Protein AF-A0A5Q3HCS4-F1 (afdb_monomer_lite)

Foldseek 3Di:
DDLCLQVVLQAAQDDVSSQVSVLVLLVVLAAWPDWDWDWDADPNFIKIKIWTDHPDPNSVVSCCVVNVFDDDPNITIDIYTHPDPPPPPPDDDDDDDD

Sequence (98 aa):
MSPLELDQLQQCPDIPTLRKVLKNMCERFGSVKQLNVLPAAHAGKQQALCFLRMASEEEEQKLMSGLGIGRFGGELVVVVDLLAAERPQTESAWGSLA

pLDDT: mean 79.5, std 15.07, range [41.94, 93.0]

Structure (mmCIF, N/CA/C/O backbone):
data_AF-A0A5Q3HCS4-F1
#
_entry.id   AF-A0A5Q3HCS4-F1
#
loop_
_atom_site.group_PDB
_atom_site.id
_atom_site.type_symbol
_atom_site.label_atom_id
_atom_site.label_alt_id
_atom_site.label_comp_id
_atom_site.label_asym_id
_atom_site.label_entity_id
_atom_site.label_seq_id
_atom_site.pdbx_PDB_ins_code
_atom_site.Cartn_x
_atom_site.Cartn_y
_atom_site.Cartn_z
_atom_site.occupancy
_atom_site.B_iso_or_equiv
_atom_site.auth_seq_id
_atom_site.auth_comp_id
_atom_site.auth_asym_id
_atom_site.auth_atom_id
_atom_site.pdbx_PDB_model_num
ATOM 1 N N . MET A 1 1 ? 0.246 19.070 6.527 1.00 42.44 1 MET A N 1
ATOM 2 C CA . MET A 1 1 ? 1.412 18.161 6.525 1.00 42.44 1 MET A CA 1
ATOM 3 C C . MET A 1 1 ? 1.732 17.843 5.078 1.00 42.44 1 MET A C 1
ATOM 5 O O . MET A 1 1 ? 0.818 17.825 4.267 1.00 42.44 1 MET A O 1
ATOM 9 N N . SER A 1 2 ? 3.014 17.802 4.740 1.00 41.94 2 SER A N 1
ATOM 10 C CA . SER A 1 2 ? 3.538 17.985 3.386 1.00 41.94 2 SER A CA 1
ATOM 11 C C . SER A 1 2 ? 3.374 16.744 2.485 1.00 41.94 2 SER A C 1
ATOM 13 O O . SER A 1 2 ? 3.503 15.628 2.979 1.00 41.94 2 SER A O 1
ATOM 15 N N . PRO A 1 3 ? 3.189 16.920 1.160 1.00 52.09 3 PRO A N 1
ATOM 16 C CA . PRO A 1 3 ? 3.074 15.857 0.138 1.00 52.09 3 PRO A CA 1
ATOM 17 C C . PRO A 1 3 ? 4.311 14.939 -0.024 1.00 52.09 3 PRO A C 1
ATOM 19 O O . PRO A 1 3 ? 4.386 14.157 -0.964 1.00 52.09 3 PRO A O 1
ATOM 22 N N . LEU A 1 4 ? 5.280 15.017 0.892 1.00 55.47 4 LEU A N 1
ATOM 23 C CA . LEU A 1 4 ? 6.585 14.348 0.836 1.00 55.47 4 LEU A CA 1
ATOM 24 C C . LEU A 1 4 ? 6.536 12.873 1.269 1.00 55.47 4 LEU A C 1
ATOM 26 O O . LEU A 1 4 ? 7.443 12.109 0.962 1.00 55.47 4 LEU A O 1
ATOM 30 N N . GLU A 1 5 ? 5.500 12.451 1.996 1.00 67.00 5 GLU A N 1
ATOM 31 C CA . GLU A 1 5 ? 5.414 11.079 2.518 1.00 67.00 5 GLU A CA 1
ATOM 32 C C . GLU A 1 5 ? 5.197 10.050 1.390 1.00 67.00 5 GLU A C 1
ATOM 34 O O . GLU A 1 5 ? 5.770 8.965 1.436 1.00 67.00 5 GLU A O 1
ATOM 39 N N . LEU A 1 6 ? 4.438 10.406 0.345 1.00 72.56 6 LEU A N 1
ATOM 40 C CA . LEU A 1 6 ? 4.225 9.560 -0.841 1.00 72.56 6 LEU A CA 1
ATOM 41 C C . LEU A 1 6 ? 5.474 9.443 -1.727 1.00 72.56 6 LEU A C 1
ATOM 43 O O . LEU A 1 6 ? 5.649 8.422 -2.387 1.00 72.56 6 LEU A O 1
ATOM 47 N N . ASP A 1 7 ? 6.355 10.445 -1.713 1.00 76.62 7 ASP A N 1
ATOM 48 C CA . ASP A 1 7 ? 7.597 10.457 -2.501 1.00 76.62 7 ASP A CA 1
ATOM 49 C C . ASP A 1 7 ? 8.532 9.302 -2.090 1.00 76.62 7 ASP A C 1
ATOM 51 O O . ASP A 1 7 ? 9.132 8.629 -2.926 1.00 76.62 7 ASP A O 1
ATOM 55 N N . GLN A 1 8 ? 8.537 8.951 -0.797 1.00 77.56 8 GLN A N 1
ATOM 56 C CA . GLN A 1 8 ? 9.278 7.795 -0.275 1.00 77.56 8 GLN A CA 1
ATOM 57 C C . GLN A 1 8 ? 8.807 6.460 -0.872 1.00 77.56 8 GLN A C 1
ATOM 59 O O . GLN A 1 8 ? 9.592 5.518 -0.982 1.00 77.56 8 GLN A O 1
ATOM 64 N N . LEU A 1 9 ? 7.537 6.360 -1.279 1.00 81.12 9 LEU A N 1
ATOM 65 C CA . LEU A 1 9 ? 7.012 5.151 -1.913 1.00 81.12 9 LEU A CA 1
ATOM 66 C C . LEU A 1 9 ? 7.553 4.998 -3.341 1.00 81.12 9 LEU A C 1
ATOM 68 O O . LEU A 1 9 ? 7.789 3.870 -3.768 1.00 81.12 9 LEU A O 1
ATOM 72 N N . GLN A 1 10 ? 7.827 6.106 -4.041 1.00 77.75 10 GLN A N 1
ATOM 73 C CA . GLN A 1 10 ? 8.389 6.092 -5.401 1.00 77.75 10 GLN A CA 1
ATOM 74 C C . GLN A 1 10 ? 9.843 5.596 -5.449 1.00 77.75 10 GLN A C 1
ATOM 76 O O . GLN A 1 10 ? 10.348 5.219 -6.502 1.00 77.75 10 GLN A O 1
ATOM 81 N N . GLN A 1 11 ? 10.519 5.556 -4.299 1.00 78.75 11 GLN A N 1
ATOM 82 C CA . GLN A 1 11 ? 11.880 5.033 -4.156 1.00 78.75 11 GLN A CA 1
ATOM 83 C C . GLN A 1 11 ? 11.907 3.519 -3.878 1.00 78.75 11 GLN A C 1
ATOM 85 O O . GLN A 1 11 ? 12.974 2.941 -3.669 1.00 78.75 11 GLN A O 1
ATOM 90 N N . CYS A 1 12 ? 10.750 2.850 -3.831 1.00 85.12 12 CYS A N 1
ATOM 91 C CA . CYS A 1 12 ? 10.706 1.422 -3.541 1.00 85.12 12 CYS A CA 1
ATOM 92 C C . CYS A 1 12 ? 11.189 0.594 -4.753 1.00 85.12 12 CYS A C 1
ATOM 94 O O . CYS A 1 12 ? 10.665 0.757 -5.859 1.00 85.12 12 CYS A O 1
ATOM 96 N N . PRO A 1 13 ? 12.150 -0.332 -4.559 1.00 84.00 13 PRO A N 1
ATOM 97 C CA . PRO A 1 13 ? 12.689 -1.148 -5.649 1.00 84.00 13 PRO A CA 1
ATOM 98 C C . PRO A 1 13 ? 11.749 -2.286 -6.075 1.00 84.00 13 PRO A C 1
ATOM 100 O O . PRO A 1 13 ? 11.815 -2.749 -7.212 1.00 84.00 13 PRO A O 1
ATOM 103 N N . ASP A 1 14 ? 10.869 -2.742 -5.180 1.00 85.81 14 ASP A N 1
ATOM 104 C CA . ASP A 1 14 ? 10.008 -3.905 -5.393 1.00 85.81 14 ASP A CA 1
ATOM 105 C C . ASP A 1 14 ? 8.691 -3.831 -4.594 1.00 85.81 14 ASP A C 1
ATOM 107 O O . ASP A 1 14 ? 8.540 -3.057 -3.643 1.00 85.81 14 ASP A O 1
ATOM 111 N N . ILE A 1 15 ? 7.726 -4.670 -4.985 1.00 87.88 15 ILE A N 1
ATOM 112 C CA . ILE A 1 15 ? 6.387 -4.755 -4.380 1.00 87.88 15 ILE A CA 1
ATOM 113 C C . ILE A 1 15 ? 6.421 -5.178 -2.899 1.00 87.88 15 ILE A C 1
ATOM 115 O O . ILE A 1 15 ? 5.728 -4.545 -2.099 1.00 87.88 15 ILE A O 1
ATOM 119 N N . PRO A 1 16 ? 7.164 -6.226 -2.484 1.00 89.25 16 PRO A N 1
ATOM 120 C CA . PRO A 1 16 ? 7.307 -6.567 -1.068 1.00 89.25 16 PRO A CA 1
ATOM 121 C C . PRO A 1 16 ? 7.770 -5.397 -0.191 1.00 89.25 16 PRO A C 1
ATOM 123 O O . PRO A 1 16 ? 7.176 -5.161 0.868 1.00 89.25 16 PRO A O 1
ATOM 126 N N . THR A 1 17 ? 8.784 -4.653 -0.640 1.00 89.75 17 THR A N 1
ATOM 127 C CA . THR A 1 17 ? 9.306 -3.467 0.048 1.00 89.75 17 THR A CA 1
ATOM 128 C C . THR A 1 17 ? 8.244 -2.374 0.114 1.00 89.75 17 THR A C 1
ATOM 130 O O . THR A 1 17 ? 7.924 -1.902 1.209 1.00 89.75 17 THR A O 1
ATOM 133 N N . LEU A 1 18 ? 7.606 -2.061 -1.019 1.00 90.50 18 LEU A N 1
ATOM 134 C CA . LEU A 1 18 ? 6.513 -1.092 -1.094 1.00 90.50 18 LEU A CA 1
ATOM 135 C C . LEU A 1 18 ? 5.375 -1.435 -0.125 1.00 90.50 18 LEU A C 1
ATOM 137 O O . LEU A 1 18 ? 4.918 -0.586 0.638 1.00 90.50 18 LEU A O 1
ATOM 141 N N . ARG A 1 19 ? 4.949 -2.703 -0.09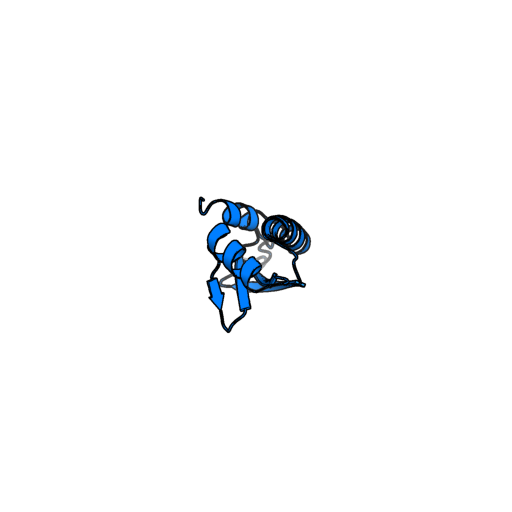9 1.00 90.88 19 ARG A N 1
ATOM 142 C CA . ARG A 1 19 ? 3.884 -3.180 0.789 1.00 90.88 19 ARG A CA 1
ATOM 143 C C . ARG A 1 19 ? 4.242 -2.973 2.258 1.00 90.88 19 ARG A C 1
ATOM 145 O O . ARG A 1 19 ? 3.380 -2.590 3.044 1.00 90.88 19 ARG A O 1
ATOM 152 N N . LYS A 1 20 ? 5.496 -3.232 2.644 1.00 90.62 20 LYS A N 1
ATOM 153 C CA . LYS A 1 20 ? 5.963 -3.066 4.028 1.00 90.62 20 LYS A CA 1
ATOM 154 C C . LYS A 1 20 ? 5.988 -1.595 4.441 1.00 90.62 20 LYS A C 1
ATOM 156 O O . LYS A 1 20 ? 5.496 -1.272 5.521 1.00 90.62 20 LYS A O 1
ATOM 161 N N . VAL A 1 21 ? 6.534 -0.725 3.590 1.00 90.44 21 VAL A N 1
ATOM 162 C CA . VAL A 1 21 ? 6.606 0.722 3.847 1.00 90.44 21 VAL A CA 1
ATOM 163 C C . VAL A 1 21 ? 5.200 1.305 3.945 1.00 90.44 21 VAL A C 1
ATOM 165 O O . VAL A 1 21 ? 4.866 1.923 4.954 1.00 90.44 21 VAL A O 1
ATOM 168 N N . LEU A 1 22 ? 4.342 1.012 2.963 1.00 90.06 22 LEU A N 1
ATOM 169 C CA . LEU A 1 22 ? 2.971 1.507 2.939 1.00 90.06 22 LEU A CA 1
ATOM 170 C C . LEU A 1 22 ? 2.175 1.032 4.160 1.00 90.06 22 LEU A C 1
ATOM 172 O O . LEU A 1 22 ? 1.510 1.843 4.797 1.00 90.06 22 LEU A O 1
ATOM 176 N N . LYS A 1 23 ? 2.290 -0.245 4.551 1.00 91.06 23 LYS A N 1
ATOM 177 C CA . LYS A 1 23 ? 1.639 -0.764 5.765 1.00 91.06 23 LYS A CA 1
ATOM 178 C C . LYS A 1 23 ? 2.053 0.019 7.012 1.00 91.06 23 LYS A C 1
ATOM 180 O O . LYS A 1 23 ? 1.182 0.458 7.753 1.00 91.06 23 LYS A O 1
ATOM 185 N N . ASN A 1 24 ? 3.353 0.234 7.209 1.00 90.62 24 ASN A N 1
ATOM 186 C CA . ASN A 1 24 ? 3.881 0.957 8.370 1.00 90.62 24 ASN A CA 1
ATOM 187 C C . ASN A 1 24 ? 3.408 2.424 8.399 1.00 90.62 24 ASN A C 1
ATOM 189 O O . ASN A 1 24 ? 3.045 2.958 9.443 1.00 90.62 24 ASN A O 1
ATOM 193 N N . MET A 1 25 ? 3.335 3.074 7.234 1.00 89.12 25 MET A N 1
ATOM 194 C CA . MET A 1 25 ? 2.772 4.423 7.133 1.00 89.12 25 MET A CA 1
ATOM 195 C C . MET A 1 25 ? 1.290 4.448 7.516 1.00 89.12 25 MET A C 1
ATOM 197 O O . MET A 1 25 ? 0.867 5.328 8.261 1.00 89.12 25 MET A O 1
ATOM 201 N N . CYS A 1 26 ? 0.512 3.470 7.047 1.00 89.94 26 CYS A N 1
ATOM 202 C CA . CYS A 1 26 ? -0.920 3.379 7.324 1.00 89.94 26 CYS A CA 1
ATOM 203 C C . CYS A 1 26 ? -1.208 3.057 8.800 1.00 89.94 26 CYS A C 1
ATOM 205 O O . CYS A 1 26 ? -2.160 3.595 9.361 1.00 89.94 26 CYS A O 1
ATOM 207 N N . GLU A 1 27 ? -0.356 2.260 9.455 1.00 90.25 27 GLU A N 1
ATOM 208 C CA . GLU A 1 27 ? -0.461 1.916 10.884 1.00 90.25 27 GLU A CA 1
ATOM 209 C C . GLU A 1 27 ? -0.420 3.143 11.815 1.00 90.25 27 GLU A C 1
ATOM 211 O O . GLU A 1 27 ? -0.960 3.104 12.918 1.00 90.25 27 GLU A O 1
ATOM 216 N N . ARG A 1 28 ? 0.141 4.275 11.363 1.00 89.88 28 ARG A N 1
ATOM 217 C CA . ARG A 1 28 ? 0.121 5.549 12.109 1.00 89.88 28 ARG A CA 1
ATOM 218 C C . ARG A 1 28 ? -1.270 6.180 12.191 1.00 89.88 28 ARG A C 1
ATOM 220 O O . ARG A 1 28 ? -1.510 7.009 13.066 1.00 89.88 28 ARG A O 1
ATOM 227 N N . PHE A 1 29 ? -2.165 5.821 11.273 1.00 88.69 29 PHE A N 1
ATOM 228 C CA . PHE A 1 29 ? -3.516 6.378 11.174 1.00 88.69 29 PHE A CA 1
ATOM 229 C C . PHE A 1 29 ? -4.588 5.446 11.743 1.00 88.69 29 PHE A C 1
ATOM 231 O O . PHE A 1 29 ? -5.713 5.894 11.966 1.00 88.69 29 PHE A O 1
ATOM 238 N N . GLY A 1 30 ? -4.248 4.180 11.995 1.00 90.69 30 GLY A N 1
ATOM 239 C CA . GLY A 1 30 ? -5.179 3.174 12.490 1.00 90.69 30 GLY A 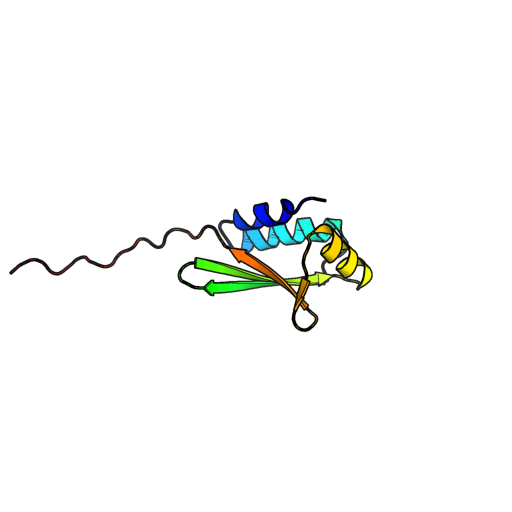CA 1
ATOM 240 C C . GLY A 1 30 ? -4.779 1.755 12.102 1.00 90.69 30 GLY A C 1
ATOM 241 O O . GLY A 1 30 ? -3.644 1.497 11.706 1.00 90.69 30 GLY A O 1
ATOM 242 N N . SER A 1 31 ? -5.724 0.822 12.181 1.00 93.00 31 SER A N 1
ATOM 243 C CA . SER A 1 31 ? -5.480 -0.570 11.788 1.00 93.00 31 SER A CA 1
ATOM 244 C C . SER A 1 31 ? -5.756 -0.805 10.303 1.00 93.00 31 SER A C 1
ATOM 246 O O . SER A 1 31 ? -6.838 -0.514 9.800 1.00 93.00 31 SER A O 1
ATOM 248 N N . VAL A 1 32 ? -4.797 -1.401 9.590 1.00 92.50 32 VAL A N 1
ATOM 249 C CA . VAL A 1 32 ? -4.979 -1.793 8.184 1.00 92.50 32 VAL A CA 1
ATOM 250 C C . VAL A 1 32 ? -5.791 -3.085 8.114 1.00 92.50 32 VAL A C 1
ATOM 252 O O . VAL A 1 32 ? -5.309 -4.151 8.497 1.00 92.50 32 VAL A O 1
ATOM 255 N N . LYS A 1 33 ? -7.016 -3.004 7.588 1.00 92.94 33 LYS A N 1
ATOM 256 C CA . LYS A 1 33 ? -7.891 -4.163 7.361 1.00 92.94 33 LYS A CA 1
ATOM 257 C C . LYS A 1 33 ? -7.485 -4.940 6.115 1.00 92.94 33 LYS A C 1
ATOM 259 O O . LYS A 1 33 ? -7.530 -6.168 6.112 1.00 92.94 33 LYS A O 1
ATOM 264 N N . GLN A 1 34 ? -7.114 -4.229 5.054 1.00 91.44 34 GLN A N 1
ATOM 265 C CA . GLN A 1 34 ? -6.701 -4.834 3.795 1.00 91.44 34 GLN A CA 1
ATOM 266 C C . GLN A 1 34 ? -5.666 -3.959 3.092 1.00 91.44 34 GLN A C 1
ATOM 268 O O . GLN A 1 34 ? -5.806 -2.740 3.040 1.00 91.44 34 GLN A O 1
ATOM 273 N N . LEU A 1 35 ? -4.638 -4.603 2.541 1.00 92.75 35 LEU A N 1
ATOM 274 C CA . LEU A 1 35 ? -3.644 -3.973 1.684 1.00 92.75 35 LEU A CA 1
ATOM 275 C C . LEU A 1 35 ? -3.306 -4.927 0.538 1.00 92.75 35 LEU A C 1
ATOM 277 O O . LEU A 1 35 ? -2.605 -5.921 0.744 1.00 92.75 35 LEU A O 1
ATOM 281 N N . ASN A 1 36 ? -3.790 -4.610 -0.660 1.00 91.94 36 ASN A N 1
ATOM 282 C CA . ASN A 1 36 ? -3.444 -5.333 -1.880 1.00 91.94 36 ASN A CA 1
ATOM 283 C C . ASN A 1 36 ? -2.524 -4.459 -2.724 1.00 91.94 36 ASN A C 1
ATOM 285 O O . ASN A 1 36 ? -2.822 -3.292 -2.956 1.00 91.94 36 ASN A O 1
ATOM 289 N N . VAL A 1 37 ? -1.429 -5.031 -3.211 1.00 92.12 37 VAL A N 1
ATOM 290 C CA . VAL A 1 37 ? -0.519 -4.346 -4.129 1.00 92.12 37 VAL A CA 1
ATOM 291 C C . VAL A 1 37 ? -0.486 -5.144 -5.417 1.00 92.12 37 VAL A C 1
ATOM 293 O O . VAL A 1 37 ? -0.064 -6.301 -5.415 1.00 92.12 37 VAL A O 1
ATOM 296 N N . LEU A 1 38 ? -0.974 -4.542 -6.495 1.00 89.56 38 LEU A N 1
ATOM 297 C CA . LEU A 1 38 ? -1.024 -5.156 -7.812 1.00 89.56 38 LEU A CA 1
ATOM 298 C C . LEU A 1 38 ? 0.061 -4.542 -8.700 1.00 89.56 38 LEU A C 1
ATOM 300 O O . LEU A 1 38 ? 0.139 -3.314 -8.785 1.00 89.56 38 LEU A O 1
ATOM 304 N N . PRO A 1 39 ? 0.891 -5.359 -9.373 1.00 87.88 39 PRO A N 1
ATOM 305 C CA . PRO A 1 39 ? 1.794 -4.847 -10.391 1.00 87.88 39 PRO A CA 1
ATOM 306 C C . PRO A 1 39 ? 0.983 -4.217 -11.526 1.00 87.88 39 PRO A C 1
ATOM 308 O O . PRO A 1 39 ? 0.006 -4.792 -12.004 1.00 87.88 39 PRO A O 1
ATOM 311 N N . ALA A 1 40 ? 1.419 -3.051 -11.977 1.00 86.00 40 ALA A N 1
ATOM 312 C CA . ALA A 1 40 ? 0.895 -2.360 -13.139 1.00 86.00 40 ALA A CA 1
ATOM 313 C C . ALA A 1 40 ? 2.053 -1.998 -14.073 1.00 86.00 40 ALA A C 1
ATOM 315 O O . ALA A 1 40 ? 3.168 -1.719 -13.640 1.00 86.00 40 ALA A O 1
ATOM 316 N N . ALA A 1 41 ? 1.802 -2.003 -15.376 1.00 79.62 41 ALA A N 1
ATOM 317 C CA . ALA A 1 41 ? 2.750 -1.492 -16.353 1.00 79.62 41 ALA A CA 1
ATOM 318 C C . ALA A 1 41 ? 2.048 -0.405 -17.159 1.00 79.62 41 ALA A C 1
ATOM 320 O O . ALA A 1 41 ? 1.043 -0.673 -17.816 1.00 79.62 41 ALA A O 1
ATOM 321 N N . HIS A 1 42 ? 2.572 0.817 -17.107 1.00 73.88 42 HIS A N 1
ATOM 322 C CA . HIS A 1 42 ? 2.038 1.936 -17.872 1.00 73.88 42 HIS A CA 1
ATOM 323 C C . HIS A 1 42 ? 3.171 2.639 -18.609 1.00 73.88 42 HIS A C 1
ATOM 325 O O . HIS A 1 42 ? 4.167 3.024 -18.001 1.00 73.88 42 HIS A O 1
ATOM 331 N N . ALA A 1 43 ? 3.030 2.782 -19.930 1.00 71.56 43 ALA A N 1
ATOM 332 C CA . ALA A 1 43 ? 3.981 3.500 -20.783 1.00 71.56 43 ALA A CA 1
ATOM 333 C C . ALA A 1 43 ? 5.462 3.101 -20.564 1.00 71.56 43 ALA A C 1
ATOM 335 O O . ALA A 1 43 ? 6.347 3.950 -20.521 1.00 71.56 43 ALA A O 1
ATOM 336 N N . GLY A 1 44 ? 5.737 1.803 -20.380 1.00 73.38 44 GLY A N 1
ATOM 337 C CA . GLY A 1 44 ? 7.095 1.282 -20.170 1.00 73.38 44 GLY A CA 1
ATOM 338 C C . GLY A 1 44 ? 7.631 1.396 -18.737 1.00 73.38 44 GLY A C 1
ATOM 339 O O . GLY A 1 44 ? 8.667 0.804 -18.442 1.00 73.38 44 GLY A O 1
ATOM 340 N N . LYS A 1 45 ? 6.916 2.066 -17.826 1.00 75.19 45 LYS A N 1
ATOM 341 C CA . LYS A 1 45 ? 7.258 2.128 -16.400 1.00 75.19 45 LYS A CA 1
ATOM 342 C C . LYS A 1 45 ? 6.645 0.958 -15.637 1.00 75.19 45 LYS A C 1
ATOM 344 O O . LYS A 1 45 ? 5.533 0.516 -15.941 1.00 75.19 45 LYS A O 1
ATOM 349 N N . GLN A 1 46 ? 7.380 0.450 -14.649 1.00 84.25 46 GLN A N 1
ATOM 350 C CA . GLN A 1 46 ? 6.827 -0.465 -13.656 1.00 84.25 46 GLN A CA 1
ATOM 351 C C . GLN A 1 46 ? 6.134 0.362 -12.582 1.00 84.25 46 GLN A C 1
ATOM 353 O O . GLN A 1 46 ? 6.747 1.212 -11.950 1.00 84.25 46 GLN A O 1
ATOM 358 N N . GLN A 1 47 ? 4.848 0.115 -12.402 1.00 87.94 47 GLN A N 1
ATOM 359 C CA . GLN A 1 47 ? 4.014 0.768 -11.412 1.00 87.94 47 GLN A CA 1
ATOM 360 C C . GLN A 1 47 ? 3.410 -0.276 -10.478 1.00 87.94 47 GLN A C 1
ATOM 362 O O . GLN A 1 47 ? 3.390 -1.476 -10.757 1.00 87.94 47 GLN A O 1
ATOM 367 N N . ALA A 1 48 ? 2.885 0.194 -9.362 1.00 90.12 48 ALA A N 1
ATOM 368 C CA . ALA A 1 48 ? 2.111 -0.599 -8.438 1.00 90.12 48 ALA A CA 1
ATOM 369 C C . ALA A 1 48 ? 0.826 0.148 -8.086 1.00 90.12 48 ALA A C 1
ATOM 371 O O . ALA A 1 48 ? 0.844 1.327 -7.729 1.00 90.12 48 ALA A O 1
ATOM 372 N N . LEU A 1 49 ? -0.292 -0.563 -8.196 1.00 90.25 49 LEU A N 1
ATOM 373 C CA . LEU A 1 49 ? -1.593 -0.131 -7.713 1.00 90.25 49 LEU A CA 1
ATOM 374 C C . LEU A 1 49 ? -1.779 -0.686 -6.305 1.00 90.25 49 LEU A C 1
ATOM 376 O O . LEU A 1 49 ? -1.882 -1.898 -6.113 1.00 90.25 49 LEU A O 1
ATOM 380 N N . CYS A 1 50 ? -1.819 0.201 -5.323 1.00 91.12 50 CYS A N 1
ATOM 381 C CA . CYS A 1 50 ? -1.999 -0.148 -3.925 1.00 91.12 50 CYS A CA 1
ATOM 382 C C . CYS A 1 50 ? -3.437 0.155 -3.505 1.00 91.12 50 CYS A C 1
ATOM 384 O O . CYS A 1 50 ? -3.817 1.319 -3.394 1.00 91.12 50 CYS A O 1
ATOM 386 N N . PHE A 1 51 ? -4.214 -0.893 -3.248 1.00 91.69 51 PHE A N 1
ATOM 387 C CA . PHE A 1 51 ? -5.562 -0.809 -2.696 1.00 91.69 51 PHE A CA 1
ATOM 388 C C . PHE A 1 51 ? -5.489 -0.965 -1.185 1.00 91.69 51 PHE A C 1
ATOM 390 O O . PHE A 1 51 ? -4.976 -1.971 -0.683 1.00 91.69 51 PHE A O 1
ATOM 397 N N . LEU A 1 52 ? -6.006 0.024 -0.467 1.00 90.81 52 LEU A N 1
ATOM 398 C CA . LEU A 1 52 ? -5.980 0.075 0.985 1.00 90.81 52 LEU A CA 1
ATOM 399 C C . LEU A 1 52 ? -7.400 0.121 1.546 1.00 90.81 52 LEU A C 1
ATOM 401 O O . LEU A 1 52 ? -8.288 0.770 0.998 1.00 90.81 52 LEU A O 1
ATOM 405 N N . ARG A 1 53 ? -7.585 -0.534 2.690 1.00 91.81 53 ARG A N 1
ATOM 406 C CA . ARG A 1 53 ? -8.770 -0.395 3.529 1.00 91.81 53 ARG A CA 1
ATOM 407 C C . ARG A 1 53 ? -8.366 -0.344 4.994 1.00 91.81 53 ARG A C 1
ATOM 409 O O . ARG A 1 53 ? -7.661 -1.246 5.460 1.00 91.81 53 ARG A O 1
ATOM 416 N N . MET A 1 54 ? -8.831 0.668 5.720 1.00 92.31 54 MET A N 1
ATOM 417 C CA . MET A 1 54 ? -8.637 0.741 7.177 1.00 92.31 54 MET A CA 1
ATOM 418 C C . MET A 1 54 ? -9.747 -0.019 7.918 1.00 92.31 54 MET A C 1
ATOM 420 O O . MET A 1 54 ? -10.690 -0.530 7.301 1.00 92.31 54 MET A O 1
ATOM 424 N N . ALA A 1 55 ? -9.619 -0.173 9.236 1.00 92.56 55 ALA A N 1
ATOM 425 C CA . ALA A 1 55 ? -10.594 -0.900 10.040 1.00 92.56 55 ALA A CA 1
ATOM 426 C C . ALA A 1 55 ? -11.887 -0.098 10.241 1.00 92.56 55 ALA A C 1
ATOM 428 O O . ALA A 1 55 ? -12.960 -0.707 10.274 1.00 92.56 55 ALA A O 1
ATOM 429 N N . SER A 1 56 ? -11.808 1.237 10.293 1.00 92.38 56 SER A N 1
ATOM 430 C CA . SER A 1 56 ? -12.971 2.132 10.329 1.00 92.38 56 SER A CA 1
ATOM 431 C C . SER A 1 56 ? -12.902 3.267 9.306 1.00 92.38 56 SER A C 1
ATOM 433 O O . SER A 1 56 ? -11.836 3.644 8.821 1.00 92.38 56 SER A O 1
ATOM 435 N N . GLU A 1 57 ? -14.059 3.853 8.998 1.00 89.50 57 GLU A N 1
ATOM 436 C CA . GLU A 1 57 ? -14.144 5.003 8.094 1.00 89.50 57 GLU A CA 1
ATOM 437 C C . GLU A 1 57 ? -13.449 6.248 8.669 1.00 89.50 57 GLU A C 1
ATOM 439 O O . GLU A 1 57 ? -12.831 7.006 7.930 1.00 89.50 57 GLU A O 1
ATOM 444 N N . GLU A 1 58 ? -13.462 6.435 9.990 1.00 91.12 58 GLU A N 1
ATOM 445 C CA . GLU A 1 58 ? -12.736 7.528 10.650 1.00 91.12 58 GLU A CA 1
ATOM 446 C C . GLU A 1 58 ? -11.215 7.409 10.468 1.00 91.12 58 GLU A C 1
ATOM 448 O O . GLU A 1 58 ? -10.533 8.418 10.278 1.00 91.12 58 GLU A O 1
ATOM 453 N N . GLU A 1 59 ? -10.671 6.189 10.502 1.00 91.06 59 GLU A N 1
ATOM 454 C CA . GLU A 1 59 ? -9.258 5.933 10.198 1.00 91.06 59 GLU A CA 1
ATOM 455 C C . GLU A 1 59 ? -8.948 6.204 8.719 1.00 91.06 59 GLU A C 1
ATOM 457 O O . GLU A 1 59 ? -7.915 6.800 8.412 1.00 91.06 59 GLU A O 1
ATOM 462 N N . GLU A 1 60 ? -9.856 5.843 7.803 1.00 89.94 60 GLU A N 1
ATOM 463 C CA . GLU A 1 60 ? -9.714 6.171 6.377 1.00 89.94 60 GLU A CA 1
ATOM 464 C C . GLU A 1 60 ? -9.691 7.684 6.149 1.00 89.94 60 GLU A C 1
ATOM 466 O O . GLU A 1 60 ? -8.808 8.176 5.453 1.00 89.94 60 GLU A O 1
ATOM 471 N N . GLN A 1 61 ? -10.586 8.447 6.783 1.00 88.75 61 GLN A N 1
ATOM 472 C CA . GLN A 1 61 ? -10.617 9.910 6.654 1.00 88.75 61 GLN A CA 1
ATOM 473 C C . GLN A 1 61 ? -9.343 10.577 7.193 1.00 88.75 61 GLN A C 1
ATOM 475 O O . GLN A 1 61 ? -8.822 11.52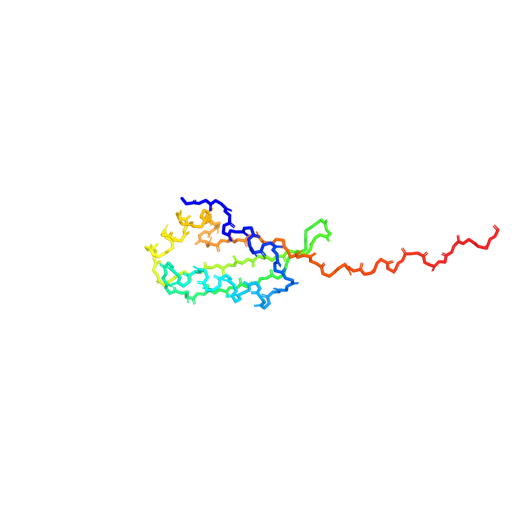1 6.586 1.00 88.75 61 GLN A O 1
ATOM 480 N N . LYS A 1 62 ? -8.799 10.074 8.310 1.00 89.56 62 LYS A N 1
ATOM 481 C CA . LYS A 1 62 ? -7.511 10.536 8.856 1.00 89.56 62 LYS A CA 1
ATOM 482 C C . LYS A 1 62 ? -6.369 10.250 7.892 1.00 89.56 62 LYS A C 1
ATOM 484 O O . LYS A 1 62 ? -5.540 11.126 7.661 1.00 89.56 62 LYS A O 1
ATOM 489 N N . LEU A 1 63 ? -6.347 9.052 7.316 1.00 88.25 63 LEU A N 1
ATOM 490 C CA . LEU A 1 63 ? -5.339 8.655 6.345 1.00 88.25 63 LEU A CA 1
ATOM 491 C C . LEU A 1 63 ? -5.423 9.494 5.066 1.00 88.25 63 LEU A C 1
ATOM 493 O O . LEU A 1 63 ? -4.400 9.990 4.604 1.00 88.25 63 LEU A O 1
ATOM 497 N N . MET A 1 64 ? -6.625 9.715 4.531 1.00 88.38 64 MET A N 1
ATOM 498 C CA . MET A 1 64 ? -6.853 10.569 3.361 1.00 88.38 64 MET A CA 1
ATOM 499 C C . MET A 1 64 ? -6.355 11.994 3.608 1.00 88.38 64 MET A C 1
ATOM 501 O O . MET A 1 64 ? -5.629 12.547 2.788 1.00 88.38 64 MET A O 1
ATOM 505 N N . SER A 1 65 ? -6.683 12.567 4.767 1.00 86.25 65 SER A N 1
ATOM 506 C CA . SER A 1 65 ? -6.252 13.919 5.140 1.00 86.25 65 SER A CA 1
ATOM 507 C C . SER A 1 65 ? -4.749 14.006 5.427 1.00 86.25 65 SER A C 1
ATOM 509 O O . SER A 1 65 ? -4.128 15.038 5.179 1.00 86.25 65 SER A O 1
ATOM 511 N N . GLY A 1 66 ? -4.160 12.939 5.973 1.00 83.88 66 GLY A N 1
ATOM 512 C CA . GLY A 1 66 ? -2.754 12.890 6.371 1.00 83.88 66 GLY A CA 1
ATOM 513 C C . GLY A 1 66 ? -1.796 12.618 5.216 1.00 83.88 66 GLY A C 1
ATOM 514 O O . GLY A 1 66 ? -0.768 13.283 5.112 1.00 83.88 66 GLY A O 1
ATOM 515 N N . LEU A 1 67 ? -2.139 11.661 4.350 1.00 80.38 67 LEU A N 1
ATOM 516 C CA . LEU A 1 67 ? -1.338 11.265 3.190 1.00 80.38 67 LEU A CA 1
ATOM 517 C C . LEU A 1 67 ? -1.769 11.971 1.897 1.00 80.38 67 LEU A C 1
ATOM 519 O O . LEU A 1 67 ? -1.042 11.901 0.917 1.00 80.38 67 LEU A O 1
ATOM 523 N N . GLY A 1 68 ? -2.918 12.651 1.865 1.00 79.50 68 GLY A N 1
ATOM 524 C CA . GLY A 1 68 ? -3.424 13.311 0.655 1.00 79.50 68 GLY A CA 1
ATOM 525 C C . GLY A 1 68 ? -3.965 12.336 -0.396 1.00 79.50 68 GLY A C 1
ATOM 526 O O . GLY A 1 68 ? -3.898 12.617 -1.590 1.00 79.50 68 GLY A O 1
ATOM 527 N N . ILE A 1 69 ? -4.471 11.177 0.034 1.00 82.31 69 ILE A N 1
ATOM 528 C CA . ILE A 1 69 ? -4.970 10.110 -0.847 1.00 82.31 69 ILE A CA 1
ATOM 529 C C . ILE A 1 69 ? -6.482 10.267 -1.057 1.00 82.31 69 ILE A C 1
ATOM 531 O O . ILE A 1 69 ? -7.218 10.598 -0.129 1.00 82.31 69 ILE A O 1
ATOM 535 N N . GLY A 1 70 ? -6.951 10.008 -2.280 1.00 82.56 70 GLY A N 1
ATOM 536 C CA . GLY A 1 70 ? -8.370 10.019 -2.644 1.00 82.56 70 GLY A CA 1
ATOM 537 C C . GLY A 1 70 ? -9.010 8.626 -2.670 1.00 82.56 70 GLY A C 1
ATOM 538 O O . GLY A 1 70 ? -8.326 7.606 -2.751 1.00 82.56 70 GLY A O 1
ATOM 539 N N . ARG A 1 71 ? -10.349 8.587 -2.651 1.00 84.50 71 ARG A N 1
ATOM 540 C CA . ARG A 1 71 ? -11.129 7.371 -2.938 1.00 84.50 71 ARG A CA 1
ATOM 541 C C . ARG A 1 71 ? -11.438 7.286 -4.435 1.00 84.50 71 ARG A C 1
ATOM 543 O O . ARG A 1 71 ? -11.880 8.265 -5.033 1.00 84.50 71 ARG A O 1
ATOM 550 N N . PHE A 1 72 ? -11.284 6.100 -5.012 1.00 82.56 72 PHE A N 1
ATOM 551 C CA . PHE A 1 72 ? -11.699 5.764 -6.370 1.00 82.56 72 PHE A CA 1
ATOM 552 C C . PHE A 1 72 ? -12.630 4.551 -6.324 1.00 82.56 72 PHE A C 1
ATOM 554 O O . PHE A 1 72 ? -12.283 3.521 -5.756 1.00 82.56 72 PHE A O 1
ATOM 561 N N . GLY A 1 73 ? -13.847 4.676 -6.862 1.00 79.06 73 GLY A N 1
ATOM 562 C CA . GLY A 1 73 ? -14.828 3.580 -6.843 1.00 79.06 73 GLY A CA 1
ATOM 563 C C . GLY A 1 73 ? -15.247 3.109 -5.440 1.00 79.06 73 GLY A C 1
ATOM 564 O O . GLY A 1 73 ? -15.766 2.009 -5.301 1.00 79.06 73 GLY A O 1
ATOM 565 N N . GLY A 1 74 ? -15.019 3.923 -4.403 1.00 82.50 74 GLY A N 1
ATOM 566 C CA . GLY A 1 74 ? -15.263 3.558 -3.002 1.00 82.50 74 GLY A CA 1
ATOM 567 C C . GLY A 1 74 ? -14.066 2.926 -2.282 1.00 82.50 74 GLY A C 1
ATOM 568 O O . GLY A 1 74 ? -14.159 2.692 -1.081 1.00 82.50 74 GLY A O 1
ATOM 569 N N . GLU A 1 75 ? -12.940 2.711 -2.964 1.00 85.06 75 GLU A N 1
ATOM 570 C CA . GLU A 1 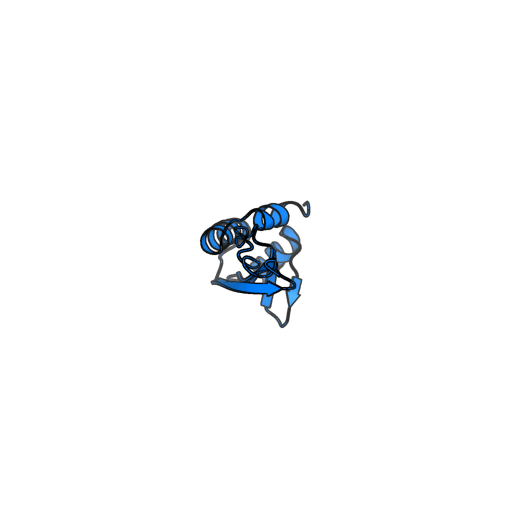75 ? -11.707 2.169 -2.381 1.00 85.06 75 GLU A CA 1
ATOM 571 C C . GLU A 1 75 ? -10.592 3.220 -2.342 1.00 85.06 75 GLU A C 1
ATOM 573 O O . GLU A 1 75 ? -10.548 4.130 -3.172 1.00 85.06 75 GLU A O 1
ATOM 578 N N . LEU A 1 76 ? -9.676 3.116 -1.375 1.00 88.50 76 LEU A N 1
ATOM 579 C CA . LEU A 1 76 ? -8.476 3.952 -1.350 1.00 88.50 76 LEU A CA 1
ATOM 580 C C . LEU A 1 76 ? -7.437 3.351 -2.290 1.00 88.50 76 LEU A C 1
ATOM 582 O O . LEU A 1 76 ? -7.010 2.212 -2.095 1.00 88.50 76 LEU A O 1
ATOM 586 N N . VAL A 1 77 ? -7.026 4.124 -3.294 1.00 88.88 77 VAL A N 1
ATOM 587 C CA . VAL A 1 77 ? -6.076 3.676 -4.317 1.00 88.88 77 VAL A CA 1
ATOM 588 C C . VAL A 1 77 ? -4.895 4.633 -4.375 1.00 88.88 77 VAL A C 1
ATOM 590 O O . VAL A 1 77 ? -5.067 5.839 -4.539 1.00 88.88 77 VAL A O 1
ATOM 593 N N . VAL A 1 78 ? -3.687 4.081 -4.272 1.00 87.88 78 VAL A N 1
ATOM 594 C CA . VAL A 1 78 ? -2.426 4.803 -4.466 1.00 87.88 78 VAL A CA 1
ATOM 595 C C . VAL A 1 78 ? -1.695 4.194 -5.653 1.00 87.88 78 VAL A C 1
ATOM 597 O O . VAL A 1 78 ? -1.512 2.980 -5.709 1.00 87.88 78 VAL A O 1
ATOM 600 N N . VAL A 1 79 ? -1.270 5.035 -6.594 1.00 87.44 79 VAL A N 1
ATOM 601 C CA . VAL A 1 79 ? -0.420 4.624 -7.716 1.00 87.44 79 VAL A CA 1
ATOM 602 C C . VAL A 1 79 ? 1.010 5.016 -7.390 1.00 87.44 79 VAL A C 1
ATOM 604 O O . VAL A 1 79 ? 1.276 6.175 -7.078 1.00 87.44 79 VAL A O 1
ATOM 607 N N . VAL A 1 80 ? 1.921 4.052 -7.457 1.00 87.62 80 VAL A N 1
ATOM 608 C CA . VAL A 1 80 ? 3.336 4.262 -7.152 1.00 87.62 80 VAL A CA 1
ATOM 609 C C . VAL A 1 80 ? 4.174 3.801 -8.334 1.00 87.62 80 VAL A C 1
ATOM 611 O O . VAL A 1 80 ? 4.001 2.682 -8.811 1.00 87.62 80 VAL A O 1
ATOM 614 N N . ASP A 1 81 ? 5.082 4.652 -8.803 1.00 86.25 81 ASP A N 1
ATOM 615 C CA . ASP A 1 81 ? 6.135 4.243 -9.730 1.00 86.25 81 ASP A CA 1
ATOM 616 C C . ASP A 1 81 ? 7.185 3.446 -8.947 1.00 86.25 81 ASP A C 1
ATOM 618 O O . ASP A 1 81 ? 7.698 3.919 -7.937 1.00 86.25 81 ASP A O 1
ATOM 622 N N . LEU A 1 82 ? 7.492 2.231 -9.393 1.00 83.25 82 LEU A N 1
ATOM 623 C CA . LEU A 1 82 ? 8.637 1.484 -8.883 1.00 83.25 82 LEU A CA 1
ATOM 624 C C . LEU A 1 82 ? 9.874 1.938 -9.655 1.00 83.25 82 LEU A C 1
ATOM 626 O O . LEU A 1 82 ? 9.785 2.193 -10.858 1.00 83.25 82 LEU A O 1
ATOM 630 N N . LEU A 1 83 ? 11.036 1.963 -8.996 1.00 78.88 83 LEU A N 1
ATOM 631 C CA . LEU A 1 83 ? 12.292 2.400 -9.626 1.00 78.88 83 LEU A CA 1
ATOM 632 C C . LEU A 1 83 ? 12.641 1.624 -10.904 1.00 78.88 83 LEU A C 1
ATOM 634 O O . LEU A 1 83 ? 13.381 2.144 -11.727 1.00 78.88 83 LEU A O 1
ATOM 638 N N . ALA A 1 84 ? 12.049 0.438 -11.088 1.00 64.31 84 ALA A N 1
ATOM 639 C CA . ALA A 1 84 ? 12.343 -0.529 -12.130 1.00 64.31 84 ALA A CA 1
ATOM 640 C C . ALA A 1 84 ? 13.831 -0.909 -12.119 1.00 64.31 84 ALA A C 1
ATOM 642 O O . ALA A 1 84 ? 14.716 -0.106 -12.390 1.00 64.31 84 ALA A O 1
ATOM 643 N N . ALA A 1 85 ? 14.122 -2.189 -11.879 1.00 53.22 85 ALA A N 1
ATOM 644 C CA . ALA A 1 85 ? 15.347 -2.736 -12.439 1.00 53.22 85 ALA A CA 1
ATOM 645 C C . ALA A 1 85 ? 15.267 -2.465 -13.944 1.00 53.22 85 ALA A C 1
ATOM 647 O O . ALA A 1 85 ? 14.319 -2.925 -14.592 1.00 53.22 85 ALA A O 1
ATOM 648 N N . GLU A 1 86 ? 16.181 -1.646 -14.466 1.00 45.91 86 GLU A N 1
ATOM 649 C CA . GLU A 1 86 ? 16.354 -1.449 -15.898 1.00 45.91 86 GLU A CA 1
ATOM 650 C C . GLU A 1 86 ? 16.240 -2.828 -16.547 1.00 45.91 86 GLU A C 1
ATOM 652 O O . GLU A 1 86 ? 17.041 -3.720 -16.259 1.00 45.91 86 GLU A O 1
ATOM 657 N N . ARG A 1 87 ? 15.206 -3.067 -17.366 1.00 47.31 87 ARG A N 1
ATOM 658 C CA . ARG A 1 87 ? 15.279 -4.237 -18.239 1.00 47.31 87 ARG A CA 1
ATOM 659 C C . ARG A 1 87 ? 16.503 -3.975 -19.107 1.00 47.31 87 ARG A C 1
ATOM 661 O O . ARG A 1 87 ? 16.500 -2.939 -19.780 1.00 47.31 87 ARG A O 1
ATOM 668 N N . PRO A 1 88 ? 17.532 -4.841 -19.104 1.00 43.12 88 PRO A N 1
ATOM 669 C CA . PRO A 1 88 ? 18.596 -4.688 -20.072 1.00 43.12 88 PRO A CA 1
ATOM 670 C C . PRO A 1 88 ? 17.921 -4.707 -21.440 1.00 43.12 88 PRO A C 1
ATOM 672 O O . PRO A 1 88 ? 17.178 -5.632 -21.773 1.00 43.12 88 PRO A O 1
ATOM 675 N N . GLN A 1 89 ? 18.099 -3.621 -22.185 1.00 47.97 89 GLN A N 1
ATOM 676 C CA . GLN A 1 89 ? 17.671 -3.515 -23.569 1.00 47.97 89 GLN A CA 1
ATOM 677 C C . GLN A 1 89 ? 18.526 -4.498 -24.371 1.00 47.97 89 GLN A C 1
ATOM 679 O O . GLN A 1 89 ? 19.562 -4.141 -24.922 1.00 47.97 89 GLN A O 1
ATOM 684 N N . THR A 1 90 ? 18.153 -5.773 -24.373 1.00 55.53 90 THR A N 1
ATOM 685 C CA . THR A 1 90 ? 18.745 -6.775 -25.257 1.00 55.53 90 THR A CA 1
ATOM 686 C C . THR A 1 90 ? 17.812 -6.965 -26.439 1.00 55.53 90 THR A C 1
ATOM 688 O O . THR A 1 90 ? 17.056 -7.920 -26.480 1.00 55.53 90 THR A O 1
ATOM 691 N N . GLU A 1 91 ? 17.848 -6.013 -27.370 1.00 50.91 91 GLU A N 1
ATOM 692 C CA . GLU A 1 91 ? 17.439 -6.175 -28.774 1.00 50.91 91 GLU A CA 1
ATOM 693 C C . GLU A 1 91 ? 17.870 -4.896 -29.515 1.00 50.91 91 GLU A C 1
ATOM 695 O O . GLU A 1 91 ? 17.196 -3.875 -29.522 1.00 50.91 91 GLU A O 1
ATOM 700 N N . SER A 1 92 ? 19.095 -4.825 -30.030 1.00 48.12 92 SER A N 1
ATOM 701 C CA . SER A 1 92 ? 19.333 -5.228 -31.417 1.00 48.12 92 SER A CA 1
ATOM 702 C C . SER A 1 92 ? 20.782 -5.674 -31.611 1.00 48.12 92 SER A C 1
ATOM 704 O O . SER A 1 92 ? 21.659 -4.886 -31.956 1.00 48.12 92 SER A O 1
ATOM 706 N N . ALA A 1 93 ? 21.028 -6.966 -31.416 1.00 55.72 93 ALA A N 1
ATOM 707 C CA . ALA A 1 93 ? 22.152 -7.646 -32.037 1.00 55.72 93 ALA A CA 1
ATOM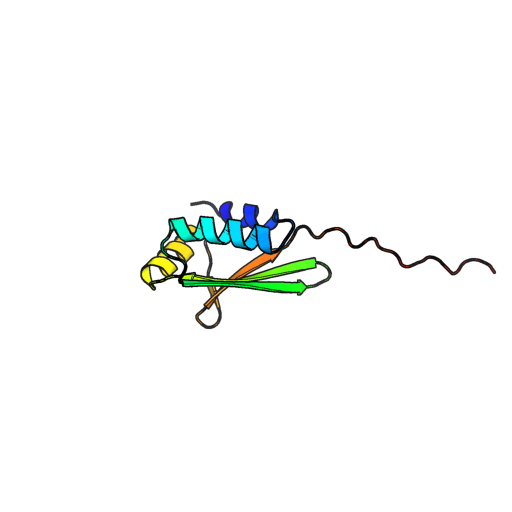 708 C C . ALA A 1 93 ? 21.583 -8.464 -33.200 1.00 55.72 93 ALA A C 1
ATOM 710 O O . ALA A 1 93 ? 20.985 -9.504 -32.957 1.00 55.72 93 ALA A O 1
ATOM 711 N N . TRP A 1 94 ? 21.736 -7.938 -34.421 1.00 60.41 94 TRP A N 1
ATOM 712 C CA . TRP A 1 94 ? 21.874 -8.624 -35.723 1.00 60.41 94 TRP A CA 1
ATOM 713 C C . TRP A 1 94 ? 21.224 -7.798 -36.834 1.00 60.41 94 TRP A C 1
ATOM 715 O O . TRP A 1 94 ? 20.006 -7.680 -36.909 1.00 60.41 94 TRP A O 1
ATOM 725 N N . GLY A 1 95 ? 22.055 -7.234 -37.715 1.00 51.44 95 GLY A N 1
ATOM 726 C CA . GLY A 1 95 ? 21.556 -6.555 -38.909 1.00 51.44 95 GLY A CA 1
ATOM 727 C C . GLY A 1 95 ? 22.498 -5.554 -39.575 1.00 51.44 95 GLY A C 1
ATOM 728 O O . GLY A 1 95 ? 22.018 -4.554 -40.090 1.00 51.44 95 GLY A O 1
ATOM 729 N N . SER A 1 96 ? 23.818 -5.754 -39.568 1.00 49.94 96 SER A N 1
ATOM 730 C CA . SER A 1 96 ? 24.713 -5.003 -40.469 1.00 49.94 96 SER A CA 1
ATOM 731 C C . SER A 1 96 ? 25.925 -5.849 -40.852 1.00 49.94 96 SER A C 1
ATOM 733 O O . SER A 1 96 ? 27.042 -5.623 -40.400 1.00 49.94 96 SER A O 1
ATOM 735 N N . LEU A 1 97 ? 25.664 -6.863 -41.675 1.00 53.81 97 LEU A N 1
ATOM 736 C CA . LEU A 1 97 ? 26.635 -7.448 -42.596 1.00 53.81 97 LEU A CA 1
ATOM 737 C C . LEU A 1 97 ? 25.918 -7.614 -43.939 1.00 53.81 97 LEU A C 1
ATOM 739 O O . LEU A 1 97 ? 25.281 -8.640 -44.174 1.00 53.81 97 LEU A O 1
ATOM 743 N N . ALA A 1 98 ? 25.976 -6.572 -44.766 1.00 53.03 98 ALA A N 1
ATOM 744 C CA . ALA A 1 98 ? 25.841 -6.627 -46.220 1.00 53.03 98 ALA A CA 1
ATOM 745 C C . ALA A 1 98 ? 26.412 -5.333 -46.808 1.00 53.03 98 ALA A C 1
ATOM 747 O O . ALA A 1 98 ? 25.979 -4.254 -46.345 1.00 53.03 98 ALA A O 1
#

Secondary structure (DSSP, 8-state):
--TTTTHHHHT-SSHHHHHHHHHHHHHTTS-EEEEEEEEEEETTEEEEEEEEEESSHHHHHHHHHHHTPPEETTEEEEEEE-----------------

Radius of gyration: 1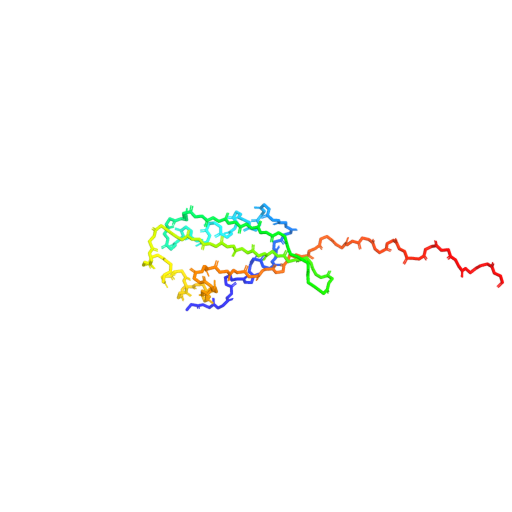7.53 Å; chains: 1; bounding box: 42×27×59 Å